Protein AF-A0A3P7E5P6-F1 (afdb_monomer_lite)

Radius of gyration: 17.99 Å; chains: 1; bounding box: 48×20×60 Å

Secondary structure (DSSP, 8-state):
--------------EEEEEEEEESSSSPEEEEEEEE-SEEEEEEEE-SSTT-EEEEEEE-SS-SSSS-EEEE-TTSS-EEEEEE-

Organism: Wuchereria bancrofti (NCBI:txid6293)

Sequence (85 aa):
MLTYTIFISQQVIGRCYSCSGTCYSEPCNCQMGSCESDYCFIERRPTDERGHYRITKGCIKRPPRTHMGCDYDHFQDHILCICRG

Foldseek 3Di:
DDDDDDPPPPPPFWKWKWWWAKDLDPPTDTDIDMDTEQKKKWKWFDDPDPSIIIITIYHDHDDPDPDADWDDDPPTNIIMGMDTD

Structure (mmCIF, N/CA/C/O backbone):
data_AF-A0A3P7E5P6-F1
#
_entry.id   AF-A0A3P7E5P6-F1
#
loop_
_atom_site.group_PDB
_atom_site.id
_atom_site.type_symbol
_atom_site.label_atom_id
_atom_site.label_alt_id
_atom_site.label_comp_id
_atom_site.label_asym_id
_atom_site.label_entity_id
_atom_site.label_seq_id
_atom_site.pdbx_PDB_ins_code
_atom_site.Cartn_x
_atom_site.Cartn_y
_atom_site.Cartn_z
_atom_site.occupancy
_atom_site.B_iso_or_equiv
_atom_site.auth_seq_id
_atom_site.auth_comp_id
_atom_site.auth_asym_id
_atom_site.auth_atom_id
_atom_site.pdbx_PDB_model_num
ATOM 1 N N . MET A 1 1 ? -33.455 11.398 43.163 1.00 50.69 1 MET A N 1
ATOM 2 C CA . MET A 1 1 ? -33.585 11.548 41.697 1.00 50.69 1 MET A CA 1
ATOM 3 C C . MET A 1 1 ? -32.214 11.260 41.089 1.00 50.69 1 MET A C 1
ATOM 5 O O . MET A 1 1 ? -31.360 12.132 41.133 1.00 50.69 1 MET A O 1
ATOM 9 N N . LEU A 1 2 ? -31.942 10.023 40.659 1.00 47.62 2 LEU A N 1
ATOM 10 C CA . LEU A 1 2 ? -30.655 9.636 40.058 1.00 47.62 2 LEU A CA 1
ATOM 11 C C . LEU A 1 2 ? -30.694 9.963 38.558 1.00 47.62 2 LEU A C 1
ATOM 13 O O . LEU A 1 2 ? -31.374 9.283 37.794 1.00 47.62 2 LEU A O 1
ATOM 17 N N . THR A 1 3 ? -30.018 11.033 38.148 1.00 52.97 3 THR A N 1
ATOM 18 C CA . THR A 1 3 ? -29.867 11.426 36.741 1.00 52.97 3 THR A CA 1
ATOM 19 C C . THR A 1 3 ? -28.821 10.549 36.059 1.00 52.97 3 THR A C 1
ATOM 21 O O . THR A 1 3 ? -27.638 10.628 36.379 1.00 52.97 3 THR A O 1
ATOM 24 N N . TYR A 1 4 ? -29.265 9.730 35.106 1.00 56.78 4 TYR A N 1
ATOM 25 C CA . TYR A 1 4 ? -28.404 9.019 34.166 1.00 56.78 4 TYR A CA 1
ATOM 26 C C . TYR A 1 4 ? -27.831 10.014 33.150 1.00 56.78 4 TYR A C 1
ATOM 28 O O . TYR A 1 4 ? -28.538 10.490 32.262 1.00 56.78 4 TYR A O 1
ATOM 36 N N . THR A 1 5 ? -26.547 10.334 33.270 1.00 55.94 5 THR A N 1
ATOM 37 C CA . THR A 1 5 ? -25.782 11.026 32.229 1.00 55.94 5 THR A CA 1
ATOM 38 C C . THR A 1 5 ? -25.505 10.047 31.089 1.00 55.94 5 THR A C 1
ATOM 40 O O . THR A 1 5 ? -24.629 9.189 31.175 1.00 55.94 5 THR A O 1
ATOM 43 N N . ILE A 1 6 ? -26.283 10.159 30.013 1.00 60.72 6 ILE A N 1
ATOM 44 C CA . ILE A 1 6 ? -26.036 9.457 28.752 1.00 60.72 6 ILE A CA 1
ATOM 45 C C . ILE A 1 6 ? -24.813 10.111 28.094 1.00 60.72 6 ILE A C 1
ATOM 47 O O . ILE A 1 6 ? -24.898 11.223 27.576 1.00 60.72 6 ILE A O 1
ATOM 51 N N . PHE A 1 7 ? -23.668 9.429 28.117 1.00 56.31 7 PHE A N 1
ATOM 52 C CA . PHE A 1 7 ? -22.511 9.792 27.300 1.00 56.31 7 PHE A CA 1
ATOM 53 C C . PHE A 1 7 ? -22.788 9.395 25.846 1.00 56.31 7 PHE A C 1
ATOM 55 O O . PHE A 1 7 ? -22.597 8.247 25.455 1.00 56.31 7 PHE A O 1
ATOM 62 N N . ILE A 1 8 ? -23.240 10.350 25.033 1.00 55.19 8 ILE A N 1
ATOM 63 C CA . ILE A 1 8 ? -23.206 10.220 23.574 1.00 55.19 8 ILE A CA 1
ATOM 64 C C . ILE A 1 8 ? -21.763 10.504 23.155 1.00 55.19 8 ILE A C 1
ATOM 66 O O . ILE A 1 8 ? -21.388 11.652 22.927 1.00 55.19 8 ILE A O 1
ATOM 70 N N . SER A 1 9 ? -20.922 9.471 23.081 1.00 55.19 9 SER A N 1
ATOM 71 C CA . SER A 1 9 ? -19.682 9.597 22.321 1.00 55.19 9 SER A CA 1
ATOM 72 C C . SER A 1 9 ? -20.067 9.684 20.846 1.00 55.19 9 SER A C 1
ATOM 74 O O . SER A 1 9 ? -20.448 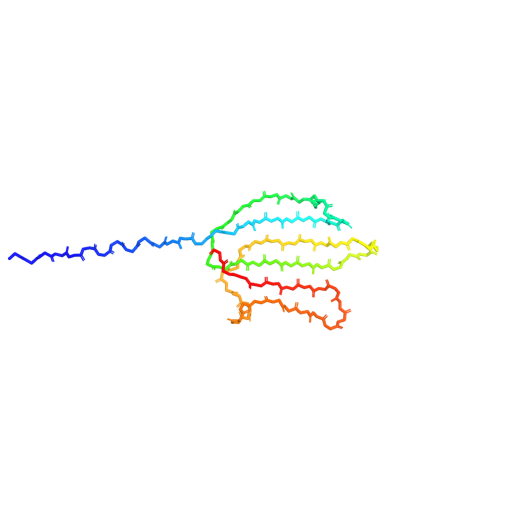8.678 20.247 1.00 55.19 9 SER A O 1
ATOM 76 N N . GLN A 1 10 ? -19.995 10.876 20.252 1.00 56.59 10 GLN A N 1
ATOM 77 C CA . GLN A 1 10 ? -19.899 10.992 18.800 1.00 56.59 10 GLN A CA 1
ATOM 78 C C . GLN A 1 10 ? -18.606 10.284 18.388 1.00 56.59 10 GLN A C 1
ATOM 80 O O . GLN A 1 1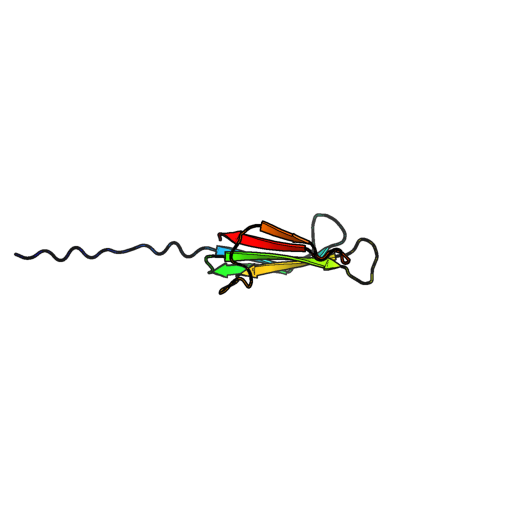0 ? -17.515 10.837 18.511 1.00 56.59 10 GLN A O 1
ATOM 85 N N . GLN A 1 11 ? -18.723 9.027 17.964 1.00 60.94 11 GLN A N 1
ATOM 86 C CA . GLN A 1 11 ? -17.656 8.344 17.250 1.00 60.94 11 GLN A CA 1
ATOM 87 C C . GLN A 1 11 ? -17.449 9.143 15.962 1.00 60.94 11 GLN A C 1
ATOM 89 O O . GLN A 1 11 ? -18.278 9.088 15.056 1.00 60.94 11 GLN A O 1
ATOM 94 N N . VAL A 1 12 ? -16.396 9.963 15.911 1.00 61.19 12 VAL A N 1
ATOM 95 C CA . VAL A 1 12 ? -15.930 10.548 14.653 1.00 61.19 12 VAL A CA 1
ATOM 96 C C . VAL A 1 12 ? -15.464 9.368 13.817 1.00 61.19 12 VAL A C 1
ATOM 98 O O . VAL A 1 12 ? -14.393 8.819 14.056 1.00 61.19 12 VAL A O 1
ATOM 101 N N . ILE A 1 13 ? -16.326 8.912 12.914 1.00 73.94 13 ILE A N 1
ATOM 102 C CA . ILE A 1 13 ? -15.990 7.848 11.980 1.00 73.94 13 ILE A CA 1
ATOM 103 C C . ILE A 1 13 ? -15.001 8.463 10.989 1.00 73.94 13 ILE A C 1
ATOM 105 O O . ILE A 1 13 ? -15.387 9.323 10.194 1.00 73.94 13 ILE A O 1
ATOM 109 N N . GLY A 1 14 ? -13.726 8.074 11.077 1.00 82.00 14 GLY A N 1
ATOM 110 C CA . GLY A 1 14 ? -12.703 8.513 10.125 1.00 82.00 14 GLY A CA 1
ATOM 111 C C . GLY A 1 14 ? -13.128 8.195 8.690 1.00 82.00 14 GLY A C 1
ATOM 112 O O . GLY A 1 14 ? -13.844 7.215 8.447 1.00 82.00 14 GLY A O 1
ATOM 113 N N . ARG A 1 15 ? -12.735 9.026 7.722 1.00 89.75 15 ARG A N 1
ATOM 114 C CA . ARG A 1 15 ? -13.137 8.855 6.319 1.00 89.75 15 ARG A CA 1
ATOM 115 C C . ARG A 1 15 ? -11.940 9.005 5.400 1.00 89.75 15 ARG A C 1
ATOM 117 O O . ARG A 1 15 ? -11.298 10.045 5.330 1.00 89.75 15 ARG A O 1
ATOM 124 N N . CYS A 1 16 ? -11.712 7.975 4.599 1.00 93.00 16 CYS A N 1
ATOM 125 C CA . CYS A 1 16 ? -10.623 7.938 3.637 1.00 93.00 16 CYS A CA 1
ATOM 126 C C . CYS A 1 16 ? -11.140 8.184 2.225 1.00 93.00 16 CYS A C 1
ATOM 128 O O . CYS A 1 16 ? -12.184 7.655 1.832 1.00 93.00 16 CYS A O 1
ATOM 130 N N . TYR A 1 17 ? -10.364 8.908 1.422 1.00 91.50 17 TYR A N 1
ATOM 131 C CA . TYR A 1 17 ? -10.539 8.902 -0.026 1.00 91.50 17 TYR A CA 1
ATOM 132 C C . TYR A 1 17 ? -10.067 7.568 -0.600 1.00 91.50 17 TYR A C 1
ATOM 134 O O . TYR A 1 17 ? -8.984 7.082 -0.266 1.00 91.50 17 TYR A O 1
ATOM 142 N N . SER A 1 18 ? -10.863 6.995 -1.496 1.00 92.81 18 SER A N 1
ATOM 143 C CA . SER A 1 18 ? -10.465 5.849 -2.302 1.00 92.81 18 SER A CA 1
ATOM 144 C C . SER A 1 18 ? -10.230 6.264 -3.749 1.00 92.81 18 SER A C 1
ATOM 146 O O . SER A 1 18 ? -10.852 7.187 -4.272 1.00 92.81 18 SER A O 1
ATOM 148 N N . CYS A 1 19 ? -9.254 5.623 -4.376 1.00 92.44 19 CYS A N 1
ATOM 149 C CA . CYS A 1 19 ? -8.819 5.908 -5.739 1.00 92.44 19 CYS A CA 1
ATOM 150 C C . CYS A 1 19 ? -8.092 4.666 -6.237 1.00 92.44 19 CYS A C 1
ATOM 152 O O . CYS A 1 19 ? -7.218 4.160 -5.540 1.00 92.44 19 CYS A O 1
ATOM 154 N N . SER A 1 20 ? -8.440 4.152 -7.412 1.00 93.44 20 SER A N 1
ATOM 155 C CA . SER A 1 20 ? -7.654 3.103 -8.067 1.00 93.44 20 SER A CA 1
ATOM 156 C C . SER A 1 20 ? -7.474 3.447 -9.535 1.00 93.44 20 SER A C 1
ATOM 158 O O . SER A 1 20 ? -8.444 3.799 -10.210 1.00 93.44 20 SER A O 1
ATOM 160 N N . GLY A 1 21 ? -6.232 3.415 -10.006 1.00 91.75 21 GLY A N 1
ATOM 161 C CA . GLY A 1 21 ? -5.898 3.798 -11.371 1.00 91.75 21 GLY A CA 1
ATOM 162 C C . GLY A 1 21 ? -4.418 3.634 -11.689 1.00 91.75 21 GLY A C 1
ATOM 163 O O . GLY A 1 21 ? -3.599 3.375 -10.803 1.00 91.75 21 GLY A O 1
ATOM 164 N N . THR A 1 22 ? -4.091 3.796 -12.967 1.00 90.12 22 THR A N 1
ATOM 165 C CA . THR A 1 22 ? -2.711 3.868 -13.453 1.00 90.12 22 THR A CA 1
ATOM 166 C C . THR A 1 22 ? -2.371 5.328 -13.698 1.00 90.12 22 THR A C 1
ATOM 168 O O . THR A 1 22 ? -3.103 6.044 -14.382 1.00 90.12 22 THR A O 1
ATOM 171 N N . CYS A 1 23 ? -1.262 5.769 -13.127 1.00 88.44 23 CYS A N 1
ATOM 172 C CA . CYS A 1 23 ? -0.745 7.115 -13.263 1.00 88.44 23 CYS A CA 1
ATOM 173 C C . CYS A 1 23 ? 0.581 7.059 -14.018 1.00 88.44 23 CYS A C 1
ATOM 175 O O . CYS A 1 23 ? 1.390 6.169 -13.780 1.00 88.44 23 CYS A O 1
ATOM 177 N N . TYR A 1 24 ? 0.824 8.039 -14.875 1.00 82.56 24 TYR A N 1
ATOM 178 C CA . TYR A 1 24 ? 2.113 8.243 -15.546 1.00 82.56 24 TYR A CA 1
ATOM 179 C C . TYR A 1 24 ? 2.754 9.582 -15.136 1.00 82.56 24 TYR A C 1
ATOM 181 O O . TYR A 1 24 ? 3.968 9.751 -15.183 1.00 82.56 24 TYR A O 1
ATOM 189 N N . SER A 1 25 ? 1.937 10.515 -14.643 1.00 72.81 25 SER A N 1
ATOM 190 C CA . SER A 1 25 ? 2.292 11.775 -13.984 1.00 72.81 25 SER A CA 1
ATOM 191 C C . SER A 1 25 ? 1.074 12.273 -13.187 1.00 72.81 25 SER A C 1
ATOM 193 O O . SER A 1 25 ? 0.004 11.663 -13.254 1.00 72.81 25 SER A O 1
ATOM 195 N N . GLU A 1 26 ? 1.201 13.356 -12.415 1.00 68.06 26 GLU A N 1
ATOM 196 C CA . GLU A 1 26 ? 0.013 14.081 -11.940 1.00 68.06 26 GLU A CA 1
ATOM 197 C C . GLU A 1 26 ? -0.556 14.947 -13.083 1.00 68.06 26 GLU A C 1
ATOM 199 O O . GLU A 1 26 ? 0.234 15.551 -13.815 1.00 68.06 26 GLU A O 1
ATOM 204 N N . PRO A 1 27 ? -1.892 15.019 -13.265 1.00 73.06 27 PRO A N 1
ATOM 205 C CA . PRO A 1 27 ? -2.947 14.337 -12.506 1.00 73.06 27 PRO A CA 1
ATOM 206 C C . PRO A 1 27 ? -3.138 12.861 -12.912 1.00 73.06 27 PRO A C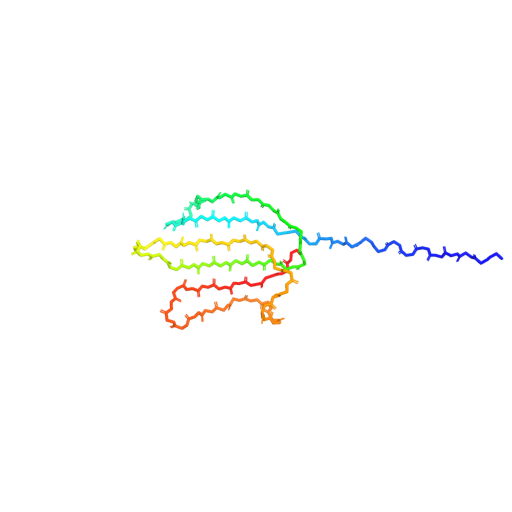 1
ATOM 208 O O . PRO A 1 27 ? -2.991 12.492 -14.073 1.00 73.06 27 PRO A O 1
ATOM 211 N N . CYS A 1 28 ? -3.515 12.015 -11.949 1.00 82.38 28 CYS A N 1
ATOM 212 C CA . CYS A 1 28 ? -3.767 10.592 -12.183 1.00 82.38 28 CYS A CA 1
ATOM 213 C C . CYS A 1 28 ? -5.226 10.310 -12.564 1.00 82.38 28 CYS A C 1
ATOM 215 O O . CYS A 1 28 ? -6.147 10.780 -11.894 1.00 82.38 28 CYS A O 1
ATOM 217 N N . ASN A 1 29 ? -5.438 9.460 -13.571 1.00 80.50 29 ASN A N 1
ATOM 218 C CA . ASN A 1 29 ? -6.762 8.954 -13.924 1.00 80.50 29 ASN A CA 1
ATOM 219 C C . ASN A 1 29 ? -7.146 7.816 -12.974 1.00 80.50 29 ASN A C 1
ATOM 221 O O . ASN A 1 29 ? -6.718 6.675 -13.157 1.00 80.50 29 ASN A O 1
ATOM 225 N N . CYS A 1 30 ? -7.950 8.112 -11.954 1.00 85.56 30 CYS A N 1
ATOM 226 C CA . CYS A 1 30 ? -8.451 7.082 -11.055 1.00 85.56 30 CYS A CA 1
ATOM 227 C C . CYS A 1 30 ? -9.945 7.186 -10.787 1.00 85.56 30 CYS A C 1
ATOM 229 O O . CYS A 1 30 ? -10.534 8.266 -10.785 1.00 85.56 30 CYS A O 1
ATOM 231 N N . GLN A 1 31 ? -10.552 6.033 -10.516 1.00 87.69 31 GLN A N 1
ATOM 232 C CA . GLN A 1 31 ? -11.933 5.967 -10.063 1.00 87.69 31 GLN A CA 1
ATOM 233 C C . GLN A 1 31 ? -11.996 6.415 -8.601 1.00 87.69 31 GLN A C 1
ATOM 235 O O . GLN A 1 31 ? -11.531 5.701 -7.711 1.00 87.69 31 GLN A O 1
ATOM 240 N N . MET A 1 32 ? -12.533 7.612 -8.370 1.00 89.81 32 MET A N 1
ATOM 241 C CA . MET A 1 32 ? -12.610 8.217 -7.042 1.00 89.81 32 MET A CA 1
ATOM 242 C C . MET A 1 32 ? -13.794 7.678 -6.234 1.00 89.81 32 MET A C 1
ATOM 244 O O . MET A 1 32 ? -14.869 7.405 -6.768 1.00 89.81 32 MET A O 1
ATOM 248 N N . GLY A 1 33 ? -13.605 7.582 -4.922 1.00 92.88 33 GLY A N 1
ATOM 249 C CA . GLY A 1 33 ? -14.637 7.234 -3.957 1.00 92.88 33 GLY A CA 1
ATOM 250 C C . GLY A 1 33 ? -14.226 7.614 -2.538 1.00 92.88 33 GLY A C 1
ATOM 251 O O . GLY A 1 33 ? -13.260 8.346 -2.312 1.00 92.88 33 GLY A O 1
ATOM 252 N N . SER A 1 34 ? -14.975 7.119 -1.559 1.00 92.69 34 SER A N 1
ATOM 253 C CA . SER A 1 34 ? -14.614 7.250 -0.148 1.00 92.69 34 SER A CA 1
ATOM 254 C C . SER A 1 34 ? -15.194 6.103 0.667 1.00 92.69 34 SER A C 1
ATOM 256 O O . SER A 1 34 ? -16.147 5.453 0.235 1.00 92.69 34 SER A O 1
ATOM 258 N N . CYS A 1 35 ? -14.617 5.859 1.835 1.00 91.69 35 CYS A N 1
ATOM 259 C CA . CYS A 1 35 ? -15.065 4.826 2.759 1.00 91.69 35 CYS A CA 1
ATOM 260 C C . CYS A 1 35 ? -14.777 5.245 4.205 1.00 91.69 35 CYS A C 1
ATOM 262 O O . CYS A 1 35 ? -13.946 6.117 4.458 1.00 91.69 35 CYS A O 1
ATOM 264 N N . GLU A 1 36 ? -15.481 4.621 5.139 1.00 90.81 36 GLU A N 1
ATOM 265 C CA . GLU A 1 36 ? -15.363 4.868 6.574 1.00 90.81 36 GLU A CA 1
ATOM 266 C C . GLU A 1 36 ? -14.317 3.940 7.203 1.00 90.81 36 GLU A C 1
ATOM 268 O O . GLU A 1 36 ? -14.383 2.716 7.036 1.00 90.81 36 GLU A O 1
ATOM 273 N N . SER A 1 37 ? -13.329 4.524 7.884 1.00 89.75 37 SER A N 1
ATOM 274 C CA . SER A 1 37 ? -12.251 3.830 8.592 1.00 89.75 37 SER A CA 1
ATOM 275 C C . SER A 1 37 ? -11.391 4.801 9.400 1.00 89.75 37 SER A C 1
ATOM 277 O O . SER A 1 37 ? -11.076 5.890 8.933 1.00 89.75 37 SER A O 1
ATOM 279 N N . ASP A 1 38 ? -10.899 4.356 10.556 1.00 88.69 38 ASP A N 1
ATOM 280 C CA . ASP A 1 38 ? -9.932 5.112 11.371 1.00 88.69 38 ASP A CA 1
ATOM 281 C C . ASP A 1 38 ? -8.536 5.194 10.732 1.00 88.69 38 ASP A C 1
ATOM 283 O O . ASP A 1 38 ? -7.692 5.991 11.153 1.00 88.69 38 ASP A O 1
ATOM 287 N N . TYR A 1 39 ? -8.277 4.334 9.744 1.00 90.75 39 TYR A N 1
ATOM 288 C CA . TYR A 1 39 ? -7.013 4.250 9.028 1.00 90.75 39 TYR A CA 1
ATOM 289 C C . TYR A 1 39 ? -7.230 4.195 7.519 1.00 90.75 39 TYR A C 1
ATOM 291 O O . TYR A 1 39 ? -8.086 3.451 7.018 1.00 90.75 39 TYR A O 1
ATOM 299 N N . CYS A 1 40 ? -6.375 4.913 6.803 1.00 92.81 40 CYS A N 1
ATOM 300 C CA . CYS A 1 40 ? -6.301 4.922 5.352 1.00 92.81 40 CYS A CA 1
ATOM 301 C C . CYS A 1 40 ? -4.981 4.314 4.883 1.00 92.81 40 CYS A C 1
ATOM 303 O O . CYS A 1 40 ? -3.994 4.297 5.622 1.00 92.81 40 CYS A O 1
ATOM 305 N N . PHE A 1 41 ? -4.951 3.858 3.634 1.00 93.12 41 PHE A N 1
ATOM 306 C CA . PHE A 1 41 ? -3.717 3.455 2.975 1.00 93.12 41 PHE A CA 1
ATOM 307 C C . PHE A 1 41 ? -3.547 4.136 1.618 1.00 93.12 41 PHE A C 1
ATOM 309 O O . PHE A 1 41 ? -4.524 4.493 0.952 1.00 93.12 41 PHE A O 1
ATOM 316 N N . ILE A 1 42 ? -2.289 4.278 1.208 1.00 91.81 42 ILE A N 1
ATOM 317 C CA . ILE A 1 42 ? -1.881 4.651 -0.145 1.00 91.81 42 ILE A CA 1
ATOM 318 C C . ILE A 1 42 ? -0.839 3.637 -0.582 1.00 91.81 42 ILE A C 1
ATOM 320 O O . ILE A 1 42 ? 0.186 3.477 0.067 1.00 91.81 42 ILE A O 1
ATOM 324 N N . GLU A 1 43 ? -1.098 2.970 -1.690 1.00 92.06 43 GLU A N 1
ATOM 325 C CA . GLU A 1 43 ? -0.193 2.009 -2.285 1.00 92.06 43 GLU A CA 1
ATOM 326 C C . GLU A 1 43 ? 0.176 2.464 -3.695 1.00 92.06 43 GLU A C 1
ATOM 328 O O . GLU A 1 43 ? -0.701 2.733 -4.519 1.00 92.06 43 GLU A O 1
ATOM 333 N N . ARG A 1 44 ? 1.474 2.538 -3.974 1.00 90.94 44 ARG A N 1
ATOM 334 C CA . ARG A 1 44 ? 2.031 2.747 -5.310 1.00 90.94 44 ARG A CA 1
ATOM 335 C C . ARG A 1 44 ? 2.760 1.476 -5.702 1.00 90.94 44 ARG A C 1
ATOM 337 O O . ARG A 1 44 ? 3.626 1.053 -4.954 1.00 90.94 44 ARG A O 1
ATOM 344 N N . ARG A 1 45 ? 2.425 0.878 -6.843 1.00 90.69 45 ARG A N 1
ATOM 345 C CA . ARG A 1 45 ? 3.121 -0.293 -7.397 1.00 90.69 45 ARG A CA 1
ATOM 346 C C . ARG A 1 45 ? 3.698 0.025 -8.775 1.00 90.69 45 ARG A C 1
ATOM 348 O O . ARG A 1 45 ? 3.051 0.768 -9.521 1.00 90.69 45 ARG A O 1
ATOM 355 N N .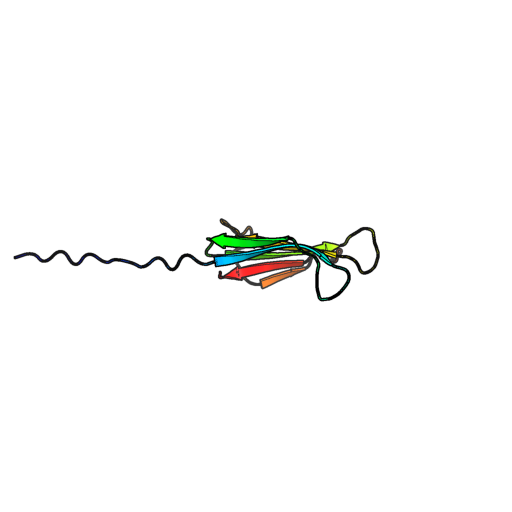 PRO A 1 46 ? 4.860 -0.540 -9.135 1.00 89.06 46 PRO A N 1
ATOM 356 C CA . PRO A 1 46 ? 5.372 -0.442 -10.495 1.00 89.06 46 PRO A CA 1
ATOM 357 C C . PRO A 1 46 ? 4.433 -1.149 -11.483 1.00 89.06 46 PRO A C 1
ATOM 359 O O . PRO A 1 46 ? 3.650 -2.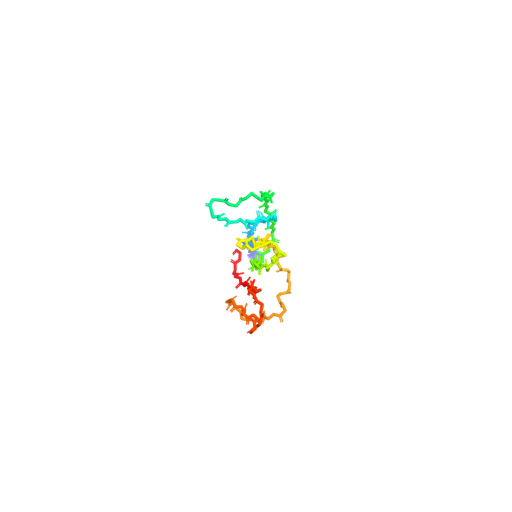027 -11.110 1.00 89.06 46 PRO A O 1
ATOM 362 N N . THR A 1 47 ? 4.518 -0.755 -12.748 1.00 87.81 47 THR A N 1
ATOM 363 C CA . THR A 1 47 ? 3.889 -1.444 -13.883 1.00 87.81 47 THR A CA 1
ATOM 364 C C . THR A 1 47 ? 4.960 -1.878 -14.880 1.00 87.81 47 THR A C 1
ATOM 366 O O . THR A 1 47 ? 6.091 -1.405 -14.804 1.00 87.81 47 THR A O 1
ATOM 369 N N . ASP A 1 48 ? 4.599 -2.725 -15.846 1.00 88.44 48 ASP A N 1
ATOM 370 C CA . ASP A 1 48 ? 5.522 -3.147 -16.913 1.00 88.44 48 ASP A CA 1
ATOM 371 C C . ASP A 1 48 ? 5.949 -1.972 -17.819 1.00 88.44 48 ASP A C 1
ATOM 373 O O . ASP A 1 48 ? 7.048 -1.959 -18.377 1.00 88.44 48 ASP A O 1
ATOM 377 N N . GLU A 1 49 ? 5.099 -0.948 -17.940 1.00 86.81 49 GLU A N 1
ATOM 378 C CA . GLU A 1 49 ? 5.387 0.285 -18.674 1.00 86.81 49 GLU A CA 1
ATOM 379 C C . GLU A 1 49 ? 6.272 1.233 -17.851 1.00 86.81 49 GLU A C 1
ATOM 381 O O . GLU A 1 49 ? 5.947 1.606 -16.719 1.00 86.81 49 GLU A O 1
ATOM 386 N N . ARG A 1 50 ? 7.393 1.673 -18.437 1.00 85.19 50 ARG A N 1
ATOM 387 C CA . ARG A 1 50 ? 8.301 2.626 -17.783 1.00 85.19 50 ARG A CA 1
ATOM 388 C C . ARG A 1 50 ? 7.613 3.969 -17.550 1.00 85.19 50 ARG A C 1
ATOM 390 O O . ARG A 1 50 ? 7.002 4.526 -18.454 1.00 85.19 50 ARG A O 1
ATOM 397 N N . GLY A 1 51 ? 7.780 4.513 -16.346 1.00 84.31 51 GLY A N 1
ATOM 398 C CA . GLY A 1 51 ? 7.189 5.794 -15.940 1.00 84.31 51 GLY A CA 1
ATOM 399 C C . GLY A 1 51 ? 5.733 5.692 -15.484 1.00 84.31 51 GLY A C 1
ATOM 400 O O . GLY A 1 51 ? 5.214 6.648 -14.914 1.00 84.31 51 GLY A O 1
ATOM 401 N N . HIS A 1 52 ? 5.094 4.536 -15.666 1.00 88.25 52 HIS A N 1
ATOM 402 C CA . HIS A 1 52 ? 3.749 4.277 -15.181 1.00 88.25 52 HIS A CA 1
ATOM 403 C C . HIS A 1 52 ? 3.803 3.590 -13.810 1.00 88.25 52 HIS A C 1
ATOM 405 O O . HIS A 1 52 ? 4.736 2.858 -13.471 1.00 88.25 52 HIS A O 1
ATOM 411 N N . TYR A 1 53 ? 2.807 3.873 -12.980 1.00 89.62 53 TYR A N 1
ATOM 412 C CA . TYR A 1 53 ? 2.625 3.243 -11.683 1.00 89.62 53 TYR A CA 1
ATOM 413 C C . TYR A 1 53 ? 1.141 3.084 -11.387 1.00 89.62 53 TYR A C 1
ATOM 415 O O . TYR A 1 53 ? 0.316 3.939 -11.710 1.00 89.62 53 TYR A O 1
ATOM 423 N N . ARG A 1 54 ? 0.784 1.985 -10.730 1.00 91.44 54 ARG A N 1
ATOM 424 C CA . ARG A 1 54 ? -0.573 1.778 -10.236 1.00 91.44 54 ARG A CA 1
ATOM 425 C C . ARG A 1 54 ? -0.689 2.407 -8.859 1.00 91.44 54 ARG A C 1
ATOM 427 O O . ARG A 1 54 ? 0.050 2.029 -7.952 1.00 91.44 54 ARG A O 1
ATOM 434 N N . ILE A 1 55 ? -1.633 3.327 -8.692 1.00 91.56 55 ILE A N 1
ATOM 435 C CA . ILE A 1 55 ? -1.988 3.870 -7.383 1.00 91.56 55 ILE A CA 1
ATOM 436 C C . ILE A 1 55 ? -3.280 3.228 -6.888 1.00 91.56 55 ILE A C 1
ATOM 438 O O . ILE A 1 55 ? -4.250 3.077 -7.635 1.00 91.56 55 ILE A O 1
ATOM 442 N N . THR A 1 56 ? -3.300 2.848 -5.616 1.00 93.69 56 THR A N 1
ATOM 443 C CA . THR A 1 56 ? -4.510 2.412 -4.920 1.00 93.69 56 THR A CA 1
ATOM 444 C C . THR A 1 56 ? -4.579 3.101 -3.563 1.00 93.69 56 THR A C 1
ATOM 446 O O . THR A 1 56 ? -3.642 3.028 -2.778 1.00 93.69 56 THR A O 1
ATOM 449 N N . LYS A 1 57 ? -5.681 3.792 -3.288 1.00 93.62 57 LYS A N 1
ATOM 450 C CA . LYS A 1 57 ? -5.983 4.439 -2.009 1.00 93.62 57 LYS A CA 1
ATOM 451 C C . LYS A 1 57 ? -7.276 3.869 -1.454 1.00 93.62 57 LYS A C 1
ATOM 453 O O . LYS A 1 57 ? -8.181 3.537 -2.227 1.00 93.62 57 LYS A O 1
ATOM 458 N N . GLY A 1 58 ? -7.402 3.815 -0.136 1.00 94.06 58 GLY A N 1
ATOM 459 C CA . GLY A 1 58 ? -8.655 3.416 0.490 1.00 94.06 58 GLY A CA 1
ATOM 460 C C . GLY A 1 58 ? -8.552 3.229 1.992 1.00 94.06 58 GLY A C 1
ATOM 461 O O . GLY A 1 58 ? -7.640 3.730 2.643 1.00 94.06 58 GLY A O 1
ATOM 462 N N . CYS A 1 59 ? -9.518 2.497 2.529 1.00 92.94 59 CYS A N 1
ATOM 463 C CA . CYS A 1 59 ? -9.651 2.212 3.948 1.00 92.94 59 CYS A CA 1
ATOM 464 C C . CYS A 1 59 ? -8.959 0.915 4.337 1.00 92.94 59 CYS A C 1
ATOM 466 O O . CYS A 1 59 ? -9.031 -0.073 3.603 1.00 92.94 59 CYS A O 1
ATOM 468 N N . ILE A 1 60 ? -8.384 0.885 5.537 1.00 89.19 60 ILE A N 1
ATOM 469 C CA . ILE A 1 60 ? -7.829 -0.330 6.125 1.00 89.19 60 ILE A CA 1
ATOM 470 C C . ILE A 1 60 ? -8.408 -0.568 7.519 1.00 89.19 60 ILE A C 1
ATOM 472 O O . ILE A 1 60 ? -8.194 0.202 8.444 1.00 89.19 60 ILE A O 1
ATOM 476 N N . LYS A 1 61 ? -9.150 -1.670 7.685 1.00 84.12 61 LYS A N 1
ATOM 477 C CA . LYS A 1 61 ? -9.791 -2.000 8.973 1.00 84.12 61 LYS A CA 1
ATOM 478 C C . LYS A 1 61 ? -8.790 -2.463 10.033 1.00 84.12 61 LYS A C 1
ATOM 480 O O . LYS A 1 61 ? -9.013 -2.268 11.221 1.00 84.12 61 LYS A O 1
ATOM 485 N N . ARG A 1 62 ? -7.726 -3.148 9.607 1.00 83.12 62 ARG A N 1
ATOM 486 C CA . ARG A 1 62 ? -6.666 -3.686 10.469 1.00 83.12 62 ARG A CA 1
ATOM 487 C C . ARG A 1 62 ? -5.338 -3.564 9.728 1.00 83.12 62 ARG A C 1
ATOM 489 O O . ARG A 1 62 ? -5.070 -4.402 8.867 1.00 83.12 62 ARG A O 1
ATOM 496 N N . PRO A 1 63 ? -4.552 -2.506 9.977 1.00 79.69 63 PRO A N 1
ATOM 497 C CA . PRO A 1 63 ? -3.287 -2.340 9.288 1.00 79.69 63 PRO A CA 1
ATOM 498 C C . PRO A 1 63 ? -2.326 -3.481 9.660 1.00 79.69 63 PRO A C 1
ATOM 500 O O . PRO A 1 63 ? -2.256 -3.853 10.831 1.00 79.69 63 PRO A O 1
ATOM 503 N N . PRO A 1 64 ? -1.594 -4.063 8.689 1.00 71.88 64 PRO A N 1
ATOM 504 C CA . PRO A 1 64 ? -0.641 -5.145 8.949 1.00 71.88 64 PRO A CA 1
ATOM 505 C C . PRO A 1 64 ? 0.557 -4.680 9.787 1.00 71.88 64 PRO A C 1
ATOM 507 O O . PRO A 1 64 ? 1.295 -5.505 10.316 1.00 71.88 64 PRO A O 1
ATOM 510 N N . ARG A 1 65 ? 0.753 -3.361 9.904 1.00 66.31 65 ARG A N 1
ATOM 511 C CA . ARG A 1 65 ? 1.783 -2.725 10.724 1.00 66.31 65 ARG A CA 1
ATOM 512 C C . ARG A 1 65 ? 1.139 -1.745 11.697 1.00 66.31 65 ARG A C 1
ATOM 514 O O . ARG A 1 65 ? 0.148 -1.093 11.380 1.00 66.31 65 ARG A O 1
ATOM 521 N N . THR A 1 66 ? 1.717 -1.647 12.889 1.00 59.91 66 THR A N 1
ATOM 522 C CA . THR A 1 66 ? 1.234 -0.795 13.987 1.00 59.91 66 THR A CA 1
ATOM 523 C C . THR A 1 66 ? 1.644 0.669 13.850 1.00 59.91 66 THR A C 1
ATOM 525 O O . THR A 1 66 ? 1.090 1.519 14.545 1.00 59.91 66 THR A O 1
ATOM 528 N N . HIS A 1 67 ? 2.595 0.982 12.968 1.00 68.94 67 HIS A N 1
ATOM 529 C CA . HIS A 1 67 ? 3.130 2.329 12.810 1.00 68.94 67 HIS A CA 1
ATOM 530 C C . HIS A 1 67 ? 2.583 2.997 11.551 1.00 68.94 67 HIS A C 1
ATOM 532 O O . HIS A 1 67 ? 2.597 2.423 10.466 1.00 68.94 67 HIS A O 1
ATOM 538 N N . MET A 1 68 ? 2.105 4.230 11.718 1.00 84.62 68 MET A N 1
ATOM 539 C CA . MET A 1 68 ? 1.844 5.138 10.604 1.00 84.62 68 MET A CA 1
ATOM 540 C C . MET A 1 68 ? 3.164 5.483 9.915 1.00 84.62 68 MET A C 1
ATOM 542 O O . MET A 1 68 ? 4.198 5.587 10.577 1.00 84.62 68 MET A O 1
ATOM 546 N N . GLY A 1 69 ? 3.117 5.704 8.608 1.00 88.00 69 GLY A N 1
ATOM 547 C CA . GLY A 1 69 ? 4.304 5.962 7.798 1.00 88.00 69 GLY A CA 1
ATOM 548 C C . GLY A 1 69 ? 4.251 5.209 6.480 1.00 88.00 69 GLY A C 1
ATOM 549 O O . GLY A 1 69 ? 3.217 4.638 6.138 1.00 88.00 69 GLY A O 1
ATOM 550 N N . CYS A 1 70 ? 5.357 5.243 5.744 1.00 89.50 70 CYS A N 1
ATOM 551 C CA . CYS A 1 70 ? 5.508 4.561 4.468 1.00 89.50 70 CYS A CA 1
ATOM 552 C C . CYS A 1 70 ? 6.607 3.515 4.558 1.00 89.50 70 CYS A C 1
ATOM 554 O O . CYS A 1 70 ? 7.706 3.802 5.033 1.00 89.50 70 CYS A O 1
ATOM 556 N N . ASP A 1 71 ? 6.308 2.337 4.037 1.00 86.06 71 ASP A N 1
ATOM 557 C CA . ASP A 1 71 ? 7.271 1.275 3.837 1.00 86.06 71 ASP A CA 1
ATOM 558 C C . ASP A 1 71 ? 7.692 1.245 2.376 1.00 86.06 71 ASP A C 1
ATOM 560 O O . ASP A 1 71 ? 6.852 1.327 1.476 1.00 86.06 71 ASP A O 1
ATOM 564 N N . TYR A 1 72 ? 8.996 1.109 2.170 1.00 82.06 72 TYR A N 1
ATOM 565 C CA . TYR A 1 72 ? 9.623 1.009 0.862 1.00 82.06 72 TYR A CA 1
ATOM 566 C C . TYR A 1 72 ? 10.189 -0.401 0.735 1.00 82.06 72 TYR A C 1
ATOM 568 O O . TYR A 1 72 ? 11.050 -0.795 1.533 1.00 82.06 72 TYR A O 1
ATOM 576 N N . ASP A 1 73 ? 9.695 -1.174 -0.231 1.00 75.25 73 ASP A N 1
ATOM 577 C CA . ASP A 1 73 ? 10.348 -2.439 -0.551 1.00 75.25 73 ASP A CA 1
ATOM 578 C C . ASP A 1 73 ? 11.713 -2.143 -1.194 1.00 75.25 73 ASP A C 1
ATOM 580 O O . ASP A 1 73 ? 11.851 -1.241 -2.017 1.00 75.25 73 ASP A O 1
ATOM 584 N N . HIS A 1 74 ? 12.754 -2.861 -0.776 1.00 66.12 74 HIS A N 1
ATOM 585 C CA . HIS A 1 74 ? 14.149 -2.532 -1.100 1.00 66.12 74 HIS A CA 1
ATOM 586 C C . HIS A 1 74 ? 14.496 -2.714 -2.587 1.00 66.12 74 HIS A C 1
ATOM 588 O O . HIS A 1 74 ? 15.563 -2.282 -3.021 1.00 66.12 74 HIS A O 1
ATOM 594 N N . PHE A 1 75 ? 13.619 -3.348 -3.372 1.00 62.34 75 PHE A N 1
ATOM 595 C CA . PHE A 1 75 ? 13.916 -3.757 -4.749 1.00 62.34 75 PHE A CA 1
ATOM 596 C C . PHE A 1 75 ? 12.818 -3.444 -5.764 1.00 62.34 75 PHE A C 1
ATOM 598 O O . PHE A 1 75 ? 12.976 -3.739 -6.948 1.00 62.34 75 PHE A O 1
ATOM 605 N N . GLN A 1 76 ? 11.709 -2.854 -5.334 1.00 65.56 76 GLN A N 1
ATOM 606 C CA . GLN A 1 76 ? 10.595 -2.512 -6.208 1.00 65.56 76 GLN A CA 1
ATOM 607 C C . GLN A 1 76 ? 10.115 -1.129 -5.794 1.00 65.56 76 GLN A C 1
ATOM 609 O O . GLN A 1 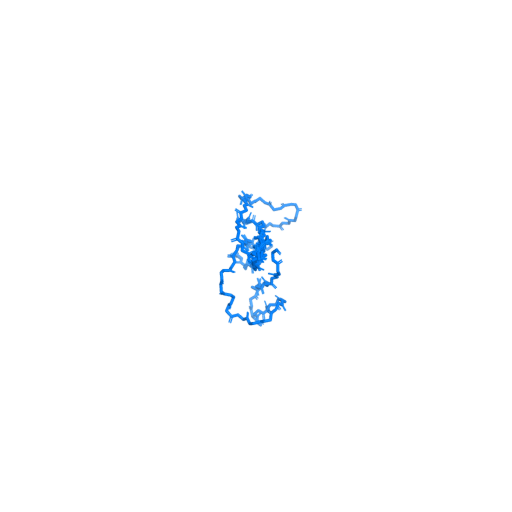76 ? 10.060 -0.847 -4.602 1.00 65.56 76 GLN A O 1
ATOM 614 N N . ASP A 1 77 ? 9.725 -0.279 -6.747 1.00 77.00 77 ASP A N 1
ATOM 615 C CA . ASP A 1 77 ? 9.081 1.025 -6.493 1.00 77.00 77 ASP A CA 1
ATOM 616 C C . ASP A 1 77 ? 7.675 0.867 -5.859 1.00 77.00 77 ASP A C 1
ATOM 618 O O . ASP A 1 77 ? 6.733 1.614 -6.146 1.00 77.00 77 ASP A O 1
ATOM 622 N N . HIS A 1 78 ? 7.512 -0.169 -5.033 1.00 88.56 78 HIS A N 1
ATOM 623 C CA . HIS A 1 78 ? 6.376 -0.463 -4.200 1.00 88.56 78 HIS A CA 1
ATOM 624 C C . HIS A 1 78 ? 6.491 0.332 -2.908 1.00 88.56 78 HIS A C 1
ATOM 626 O O . HIS A 1 78 ? 7.396 0.136 -2.097 1.00 88.56 78 HIS A O 1
ATOM 632 N N . ILE A 1 79 ? 5.541 1.239 -2.735 1.00 89.00 79 ILE A N 1
ATOM 633 C CA . ILE A 1 79 ? 5.411 2.056 -1.539 1.00 89.00 79 ILE A CA 1
ATOM 634 C C . ILE A 1 79 ? 4.040 1.771 -0.957 1.00 89.00 79 ILE A C 1
ATOM 636 O O . ILE A 1 79 ? 3.035 1.902 -1.660 1.00 89.00 79 ILE A O 1
ATOM 640 N N . LEU A 1 80 ? 3.994 1.424 0.325 1.00 90.31 80 LEU A N 1
ATOM 641 C CA . LEU A 1 80 ? 2.754 1.318 1.083 1.00 90.31 80 LEU A CA 1
ATOM 642 C C . LEU A 1 80 ? 2.802 2.294 2.251 1.00 90.31 80 LEU A C 1
ATOM 644 O O . LEU A 1 80 ? 3.617 2.146 3.153 1.00 90.31 80 LEU A O 1
ATOM 648 N N . CYS A 1 81 ? 1.902 3.268 2.247 1.00 91.56 81 CYS A N 1
ATOM 649 C CA . CYS A 1 81 ? 1.734 4.224 3.326 1.00 91.56 81 CYS A CA 1
ATOM 650 C C . CYS A 1 81 ? 0.441 3.958 4.092 1.00 91.56 81 CYS A C 1
ATOM 652 O O . CYS A 1 81 ? -0.593 3.692 3.479 1.00 91.56 81 CYS A O 1
ATOM 654 N N . ILE A 1 82 ? 0.486 4.098 5.416 1.00 91.88 82 ILE A N 1
ATOM 655 C CA . ILE A 1 82 ? -0.672 4.012 6.311 1.00 91.88 82 ILE A CA 1
ATOM 656 C C . ILE A 1 82 ? -0.772 5.312 7.113 1.00 91.88 82 ILE A C 1
ATOM 658 O O . ILE A 1 82 ? 0.207 5.757 7.718 1.00 91.88 82 ILE A O 1
ATOM 662 N N . CYS A 1 83 ? -1.959 5.913 7.139 1.00 89.88 83 CYS A N 1
ATOM 663 C CA . CYS A 1 83 ? -2.254 7.133 7.892 1.00 89.88 83 CYS A CA 1
ATOM 664 C C . CYS A 1 83 ? -3.594 7.028 8.637 1.00 89.88 83 CYS A C 1
ATOM 666 O O . CYS A 1 83 ? -4.348 6.073 8.448 1.00 89.88 83 CYS A O 1
ATOM 668 N N . ARG A 1 84 ? -3.876 7.996 9.516 1.00 87.88 84 ARG A N 1
ATOM 669 C CA . ARG A 1 84 ? -5.192 8.157 10.154 1.00 87.88 84 ARG A CA 1
ATOM 670 C C . ARG A 1 84 ? -6.190 8.770 9.169 1.00 87.88 84 ARG A C 1
ATOM 672 O O . ARG A 1 84 ? -5.792 9.619 8.370 1.00 87.88 84 ARG A O 1
ATOM 679 N N . GLY A 1 85 ? -7.435 8.295 9.228 1.00 81.94 85 GLY A N 1
ATOM 680 C CA . GLY A 1 85 ? -8.575 8.836 8.477 1.00 81.94 85 GLY A CA 1
ATOM 681 C C . GLY A 1 85 ? -9.324 9.940 9.199 1.00 81.94 85 GLY A C 1
ATOM 682 O O . GLY A 1 85 ? -8.898 10.320 10.312 1.00 81.94 85 GLY A O 1
#

pLDDT: mean 81.27, std 13.05, range [47.62, 94.06]